Protein AF-A0A962L510-F1 (afdb_monomer_lite)

Radius of gyration: 20.41 Å; chains: 1; bounding box: 42×42×45 Å

Foldseek 3Di:
DPDPDPVVCVPDDPVVVVVVVVVVVVVVLVVCCVVCVVLVHRHNVQDDQQSDWDQDPVRDIDGRCVVPPDPPPPDRVVPPDPDPDDDDDDDD

Sequence (92 aa):
IATHNPRLQKGLVVGNKAMRVMQYCENMNHEVGVIAHSCGVTEPRRLRRHHARMILHEGRTVPLHHIYPEPENARPISLVSDNVKPERVIIN

pLDDT: mean 80.91, std 19.5, range [32.03, 98.19]

Secondary structure (DSSP, 8-state):
-----HHHHTT--HHHHHHHHHHHHHHHHHHHHHHHHHTT-SSGGG--GGG-EEEPTTS-EEEHHHHSPPPTT---GGG--S----------

Structure (mmCIF, N/CA/C/O backbone):
data_AF-A0A962L510-F1
#
_entry.id   AF-A0A962L510-F1
#
loop_
_atom_site.group_PDB
_atom_site.id
_atom_site.type_symbol
_atom_site.label_atom_id
_atom_site.label_alt_id
_atom_site.label_comp_id
_atom_site.label_asym_id
_atom_site.label_entity_id
_atom_site.label_seq_id
_atom_site.pdbx_PDB_ins_code
_atom_site.Cartn_x
_atom_site.Cartn_y
_atom_site.Cartn_z
_atom_site.occupancy
_atom_site.B_iso_or_equiv
_atom_site.auth_seq_id
_atom_site.auth_comp_id
_atom_site.auth_asym_id
_atom_site.auth_atom_id
_atom_site.pdbx_PDB_model_num
ATOM 1 N N . ILE A 1 1 ? -9.627 7.571 18.616 1.00 72.50 1 ILE A N 1
ATOM 2 C CA . ILE A 1 1 ? -9.690 6.097 18.427 1.00 72.50 1 ILE A CA 1
ATOM 3 C C . ILE A 1 1 ? -8.867 5.396 19.508 1.00 72.50 1 ILE A C 1
ATOM 5 O O . ILE A 1 1 ? -9.473 4.698 20.300 1.00 72.50 1 ILE A O 1
ATOM 9 N N . ALA A 1 2 ? -7.555 5.642 19.627 1.00 82.62 2 ALA A N 1
ATOM 10 C CA . ALA A 1 2 ? -6.729 5.099 20.716 1.00 82.62 2 ALA A CA 1
ATOM 11 C C . ALA A 1 2 ? -6.668 6.056 21.929 1.00 82.62 2 ALA A C 1
ATOM 13 O O . ALA A 1 2 ? -5.734 6.838 22.072 1.00 82.62 2 ALA A O 1
ATOM 14 N N . THR A 1 3 ? -7.704 6.073 22.768 1.00 89.62 3 THR A N 1
ATOM 15 C CA . THR A 1 3 ? -7.715 6.844 24.027 1.00 89.62 3 THR A CA 1
ATOM 16 C C . THR A 1 3 ? -8.579 6.140 25.063 1.00 89.62 3 THR A C 1
ATOM 18 O O . THR A 1 3 ? -9.594 5.557 24.694 1.00 89.62 3 THR A O 1
ATOM 21 N N . HIS A 1 4 ? -8.206 6.217 26.342 1.00 89.50 4 HIS A N 1
ATOM 22 C CA . HIS A 1 4 ? -8.993 5.687 27.464 1.00 89.50 4 HIS A CA 1
ATOM 23 C C . HIS A 1 4 ? -9.998 6.705 28.024 1.00 89.50 4 HIS A C 1
ATOM 25 O O . HIS A 1 4 ? -10.805 6.357 28.876 1.00 89.50 4 HIS A O 1
ATOM 31 N N . ASN A 1 5 ? -9.960 7.964 27.569 1.00 92.69 5 ASN A N 1
ATOM 32 C CA . ASN A 1 5 ? -10.865 9.003 28.052 1.00 92.69 5 ASN A CA 1
ATOM 33 C C . ASN A 1 5 ? -12.279 8.802 27.464 1.00 92.69 5 ASN A C 1
ATOM 35 O O . ASN A 1 5 ? -12.455 9.004 26.255 1.00 92.69 5 ASN A O 1
ATOM 39 N N . PRO A 1 6 ? -13.311 8.505 28.283 1.00 89.12 6 PRO A N 1
ATOM 40 C CA . PRO A 1 6 ? -14.657 8.225 27.782 1.00 89.12 6 PRO A CA 1
ATOM 41 C C . PRO A 1 6 ? -15.286 9.400 27.026 1.00 89.12 6 PRO A C 1
ATOM 43 O O . PRO A 1 6 ? -16.075 9.195 26.106 1.00 89.12 6 PRO A O 1
ATOM 46 N N . ARG A 1 7 ? -14.921 10.651 27.353 1.00 89.81 7 ARG A N 1
ATOM 47 C CA . ARG A 1 7 ? -15.432 11.844 26.649 1.00 89.81 7 ARG A CA 1
ATOM 48 C C . ARG A 1 7 ? -14.967 11.882 25.192 1.00 89.81 7 ARG A C 1
ATOM 50 O O . ARG A 1 7 ? -15.730 12.317 24.338 1.00 89.81 7 ARG A O 1
ATOM 57 N N . LEU A 1 8 ? -13.757 11.397 24.915 1.00 88.75 8 LEU A N 1
ATOM 58 C CA . LEU A 1 8 ? -13.154 11.369 23.578 1.00 88.75 8 LEU A CA 1
ATOM 59 C C . LEU A 1 8 ? -13.559 10.131 22.759 1.00 88.75 8 LEU A C 1
ATOM 61 O O . LEU A 1 8 ? -13.386 10.115 21.541 1.00 88.75 8 LEU A O 1
ATOM 65 N N . GLN A 1 9 ? -14.113 9.099 23.403 1.00 89.62 9 GLN A N 1
ATOM 66 C CA . GLN A 1 9 ? -14.613 7.893 22.732 1.00 89.62 9 GLN A CA 1
ATOM 67 C C . GLN A 1 9 ? -16.027 8.068 22.154 1.00 89.62 9 GLN A C 1
ATOM 69 O O . GLN A 1 9 ? -16.396 7.332 21.244 1.00 89.62 9 GLN A O 1
ATOM 74 N N . LYS A 1 10 ? -16.796 9.074 22.608 1.00 84.06 10 LYS A N 1
ATOM 75 C CA . LYS A 1 10 ? -18.188 9.324 22.174 1.00 84.06 10 LYS A CA 1
ATOM 76 C C . LYS A 1 10 ? -18.364 9.504 20.659 1.00 84.06 10 LYS A C 1
ATOM 78 O O . LYS A 1 10 ? -19.448 9.261 20.145 1.00 84.06 10 LYS A O 1
ATOM 83 N N . GLY A 1 11 ? -17.316 9.916 19.941 1.00 85.00 11 GLY A N 1
ATOM 84 C CA . GLY A 1 11 ? -17.340 10.055 18.480 1.00 85.00 11 GLY A CA 1
ATOM 85 C C . GLY A 1 11 ? -17.161 8.742 17.702 1.00 85.00 11 GLY A C 1
ATOM 86 O O . GLY A 1 11 ? -17.271 8.744 16.477 1.00 85.00 11 GLY A O 1
ATOM 87 N N . LEU A 1 12 ? -16.861 7.623 18.372 1.00 86.81 12 LEU A N 1
ATOM 88 C CA . LEU A 1 12 ? -16.653 6.319 17.742 1.00 86.81 12 LEU A CA 1
ATOM 89 C C . LEU A 1 12 ? -17.916 5.458 17.858 1.00 86.81 12 LEU A C 1
ATOM 91 O O . LEU A 1 12 ? -18.098 4.714 18.817 1.00 86.81 12 LEU A O 1
ATOM 95 N N . VAL A 1 13 ? -18.773 5.523 16.841 1.00 90.31 13 VAL A N 1
ATOM 96 C CA . VAL A 1 13 ? -19.930 4.625 16.733 1.00 90.31 13 VAL A CA 1
ATOM 97 C C . VAL A 1 13 ? -19.477 3.300 16.116 1.00 90.31 13 VAL A C 1
ATOM 99 O O . VAL A 1 13 ? -19.197 3.236 14.917 1.00 90.31 13 VAL A O 1
ATOM 102 N N . VAL A 1 14 ? -19.389 2.249 16.938 1.00 87.25 14 VAL A N 1
ATOM 103 C CA . VAL A 1 14 ? -18.796 0.948 16.565 1.00 87.25 14 VAL A CA 1
ATOM 104 C C . VAL A 1 14 ? -19.483 0.320 15.352 1.00 87.25 14 VAL A C 1
ATOM 106 O O . VAL A 1 14 ? -18.793 -0.021 14.396 1.00 87.25 14 VAL A O 1
ATOM 109 N N . GLY A 1 15 ? -20.819 0.236 15.337 1.00 89.56 15 GLY A N 1
ATOM 110 C CA . GLY A 1 15 ? -21.564 -0.358 14.215 1.00 89.56 15 GLY A CA 1
ATOM 111 C C . GLY A 1 15 ? -21.288 0.343 12.880 1.00 89.56 15 GLY A C 1
ATOM 112 O O . GLY A 1 15 ? -20.936 -0.299 11.891 1.00 89.56 15 GLY A O 1
ATOM 113 N N . ASN A 1 16 ? -21.319 1.679 12.877 1.00 89.00 16 ASN A N 1
ATOM 114 C CA . ASN A 1 16 ? -21.009 2.473 11.685 1.00 89.00 16 ASN A CA 1
ATOM 115 C C . ASN A 1 16 ? -19.545 2.312 11.254 1.00 89.00 16 ASN A C 1
ATOM 117 O O . ASN A 1 16 ? -19.247 2.226 10.062 1.00 89.00 16 ASN A O 1
ATOM 121 N N . LYS A 1 17 ? -18.606 2.283 12.208 1.00 89.75 17 LYS A N 1
ATOM 122 C CA . LYS A 1 17 ? -17.184 2.118 11.893 1.00 89.75 17 LYS A CA 1
ATOM 123 C C . LYS A 1 17 ? -16.891 0.724 11.340 1.00 89.75 17 LYS A C 1
ATOM 125 O O . LYS A 1 17 ? -16.103 0.642 10.406 1.00 89.75 17 LYS A O 1
ATOM 130 N N . ALA A 1 18 ? -17.527 -0.325 11.860 1.00 93.12 18 ALA A N 1
ATOM 131 C CA . ALA A 1 18 ? -17.346 -1.699 11.396 1.00 93.12 18 ALA A CA 1
ATOM 132 C C . ALA A 1 18 ? -17.707 -1.843 9.911 1.00 93.12 18 ALA A C 1
ATOM 134 O O . ALA A 1 18 ? -16.869 -2.277 9.124 1.00 93.12 18 ALA A O 1
ATOM 135 N N . MET A 1 19 ? -18.890 -1.364 9.509 1.00 95.88 19 MET A N 1
ATOM 136 C CA . MET A 1 19 ? -19.312 -1.378 8.101 1.00 95.88 19 MET A CA 1
ATOM 137 C C . MET A 1 19 ? -18.364 -0.583 7.202 1.00 95.88 19 MET A C 1
ATOM 139 O O . MET A 1 19 ? -17.986 -1.039 6.127 1.00 95.88 19 MET A O 1
ATOM 143 N N . ARG A 1 20 ? -17.915 0.592 7.657 1.00 95.25 20 ARG A N 1
ATOM 144 C CA . ARG A 1 20 ? -16.957 1.405 6.893 1.00 95.25 20 ARG A CA 1
ATOM 145 C C . ARG A 1 20 ? -15.596 0.732 6.741 1.00 95.25 20 ARG A C 1
ATOM 147 O O . ARG A 1 20 ? -14.963 0.905 5.708 1.00 95.25 20 ARG A O 1
ATOM 154 N N . VAL A 1 21 ? -15.129 0.015 7.762 1.00 95.56 21 VAL A N 1
ATOM 155 C CA . VAL A 1 21 ? -13.863 -0.730 7.704 1.00 95.56 21 VAL A CA 1
ATOM 156 C C . VAL A 1 21 ? 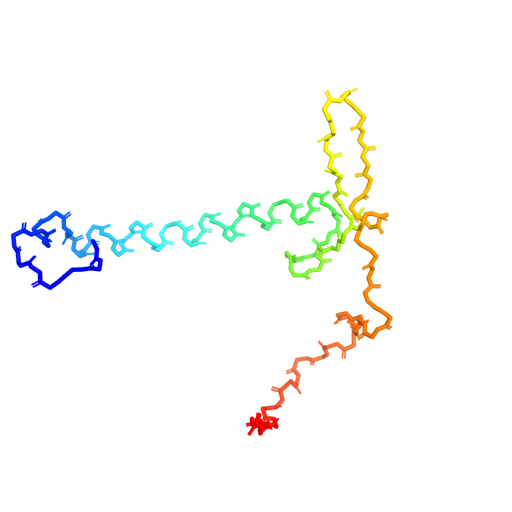-13.987 -1.919 6.753 1.00 95.56 21 VAL A C 1
ATOM 158 O O . VAL A 1 21 ? -13.100 -2.099 5.928 1.00 95.56 21 VAL A O 1
ATOM 161 N N . MET A 1 22 ? -15.097 -2.661 6.805 1.00 97.44 22 MET A N 1
ATOM 162 C CA . MET A 1 22 ? -15.382 -3.741 5.855 1.00 97.44 22 MET A CA 1
ATOM 163 C C . MET A 1 22 ? -15.359 -3.222 4.414 1.00 97.44 22 MET A C 1
ATOM 165 O O . MET A 1 22 ? -14.568 -3.699 3.609 1.00 97.44 22 MET A O 1
ATOM 169 N N . GLN A 1 23 ? -16.149 -2.187 4.110 1.00 97.94 23 GLN A N 1
ATOM 170 C CA . GLN A 1 23 ? -16.214 -1.632 2.756 1.00 97.94 23 GLN A CA 1
ATOM 171 C C . GLN A 1 23 ? -14.863 -1.086 2.287 1.00 97.94 23 GLN A C 1
ATOM 173 O O . GLN A 1 23 ? -14.515 -1.210 1.118 1.00 97.94 23 GLN A O 1
ATOM 178 N N . TYR A 1 24 ? -14.089 -0.484 3.194 1.00 97.38 24 TYR A N 1
ATOM 179 C CA . TYR A 1 24 ? -12.738 -0.037 2.883 1.00 97.38 24 TYR A CA 1
ATOM 180 C C . TYR A 1 24 ? -11.842 -1.209 2.461 1.00 97.38 24 TYR A C 1
ATOM 182 O O . TYR A 1 24 ? -11.169 -1.107 1.441 1.00 97.38 24 TYR A O 1
ATOM 190 N N . CYS A 1 25 ? -11.851 -2.321 3.201 1.00 98.00 25 CYS A N 1
ATOM 191 C CA . CYS A 1 25 ? -11.074 -3.508 2.843 1.00 98.00 25 CYS A CA 1
ATOM 192 C C . CYS A 1 25 ? -11.505 -4.103 1.495 1.00 98.00 25 CYS A C 1
ATOM 194 O O . CYS A 1 25 ? -10.644 -4.365 0.658 1.00 98.00 25 CYS A O 1
ATOM 196 N N . GLU A 1 26 ? -12.810 -4.261 1.262 1.00 98.00 26 GLU A N 1
ATOM 197 C CA . GLU A 1 26 ? -13.346 -4.786 -0.003 1.00 98.00 26 GLU A CA 1
ATOM 198 C C . GLU A 1 26 ? -12.953 -3.908 -1.197 1.00 98.00 26 GLU A C 1
ATOM 200 O O . GLU A 1 26 ? -12.406 -4.399 -2.185 1.00 98.00 26 GLU A O 1
ATOM 205 N N . ASN A 1 27 ? -13.138 -2.590 -1.078 1.00 98.19 27 ASN A N 1
ATOM 206 C CA . ASN A 1 27 ? -12.785 -1.651 -2.141 1.00 98.19 27 ASN A CA 1
ATOM 207 C C . ASN A 1 27 ? -11.277 -1.641 -2.405 1.00 98.19 27 ASN A C 1
ATOM 209 O O . ASN A 1 27 ? -10.860 -1.697 -3.555 1.00 98.19 27 ASN A O 1
ATOM 213 N N . MET A 1 28 ? -10.447 -1.616 -1.357 1.00 97.44 28 MET A N 1
ATOM 214 C CA . MET A 1 28 ? -8.991 -1.669 -1.519 1.00 97.44 28 MET A CA 1
ATOM 215 C C . MET A 1 28 ? -8.552 -2.939 -2.253 1.00 97.44 28 MET A C 1
ATOM 217 O O . MET A 1 28 ? -7.711 -2.864 -3.145 1.00 97.44 28 ME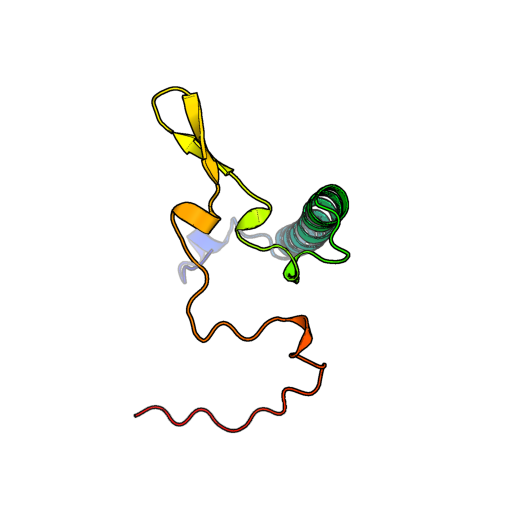T A O 1
ATOM 221 N N . ASN A 1 29 ? -9.128 -4.094 -1.916 1.00 96.62 29 ASN A N 1
ATOM 222 C CA . ASN A 1 29 ? -8.812 -5.350 -2.594 1.00 96.62 29 ASN A CA 1
ATOM 223 C C . ASN A 1 29 ? -9.214 -5.314 -4.074 1.00 96.62 29 ASN A C 1
ATOM 225 O O . ASN A 1 29 ? -8.429 -5.733 -4.926 1.00 96.62 29 ASN A O 1
ATOM 229 N N . HIS A 1 30 ? -10.407 -4.797 -4.378 1.00 97.06 30 HIS A N 1
ATOM 230 C CA . HIS A 1 30 ? -10.902 -4.682 -5.746 1.00 97.06 30 HIS A CA 1
ATOM 231 C C . HIS A 1 30 ? -10.020 -3.762 -6.599 1.00 97.06 30 HIS A C 1
ATOM 233 O O . HIS A 1 30 ? -9.488 -4.194 -7.620 1.00 97.06 30 HIS A O 1
ATOM 239 N N . GLU A 1 31 ? -9.799 -2.526 -6.148 1.00 97.56 31 GLU A N 1
ATOM 240 C CA . GLU A 1 31 ? -9.048 -1.512 -6.897 1.00 97.56 31 GLU A CA 1
ATOM 241 C C . GLU A 1 31 ? -7.595 -1.937 -7.132 1.00 97.56 31 GLU A C 1
ATOM 243 O O . GLU A 1 31 ? -7.075 -1.852 -8.245 1.00 97.56 31 GLU A O 1
ATOM 248 N N . VAL A 1 32 ? -6.929 -2.476 -6.105 1.00 96.31 32 VAL A N 1
ATOM 249 C CA . VAL A 1 32 ? -5.556 -2.975 -6.259 1.00 96.31 32 VAL A CA 1
ATOM 250 C C . VAL A 1 32 ? -5.522 -4.188 -7.202 1.00 96.31 32 VAL A C 1
ATOM 252 O O . VAL A 1 32 ? -4.570 -4.336 -7.970 1.00 96.31 32 VAL A O 1
ATOM 255 N N . GLY A 1 33 ? -6.562 -5.029 -7.202 1.00 96.88 33 GLY A N 1
ATOM 256 C CA . GLY A 1 33 ? -6.730 -6.116 -8.169 1.00 96.88 33 GLY A CA 1
ATOM 257 C C . GLY A 1 33 ? -6.837 -5.623 -9.616 1.00 96.88 33 GLY A C 1
ATOM 258 O O . GLY A 1 33 ? -6.171 -6.166 -10.498 1.00 96.88 33 GLY A O 1
ATOM 259 N N . VAL A 1 34 ? -7.601 -4.554 -9.861 1.00 97.38 34 VAL A N 1
ATOM 260 C CA . VAL A 1 34 ? -7.726 -3.919 -11.186 1.00 97.38 34 VAL A CA 1
ATOM 261 C C . VAL A 1 34 ? -6.377 -3.381 -11.674 1.00 97.38 34 VAL A C 1
ATOM 263 O O . VAL A 1 34 ? -5.990 -3.617 -12.823 1.00 97.38 34 VAL A O 1
ATOM 266 N N . ILE A 1 35 ? -5.617 -2.713 -10.800 1.00 95.19 35 ILE A N 1
ATOM 267 C CA . ILE A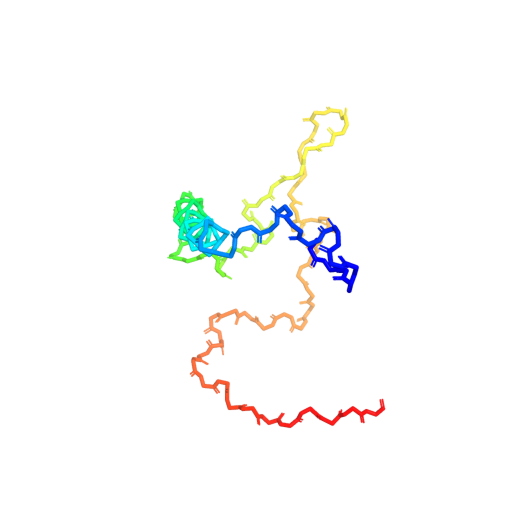 1 35 ? -4.263 -2.226 -11.118 1.00 95.19 35 ILE A CA 1
ATOM 268 C C . ILE A 1 35 ? -3.336 -3.399 -11.456 1.00 95.19 35 ILE A C 1
ATOM 270 O O . ILE A 1 35 ? -2.629 -3.360 -12.461 1.00 95.19 35 ILE A O 1
ATOM 274 N N . ALA A 1 36 ? -3.365 -4.463 -10.651 1.00 94.75 36 ALA A N 1
ATOM 275 C CA . ALA A 1 36 ? -2.555 -5.659 -10.862 1.00 94.75 36 ALA A CA 1
ATOM 276 C C . ALA A 1 36 ? -2.821 -6.291 -12.240 1.00 94.75 36 ALA A C 1
ATOM 278 O O . ALA A 1 36 ? -1.882 -6.543 -12.998 1.00 94.75 36 ALA A O 1
ATOM 279 N N . HIS A 1 37 ? -4.094 -6.455 -12.605 1.00 93.81 37 HIS A N 1
ATOM 280 C CA . HIS A 1 37 ? -4.472 -7.009 -13.903 1.00 93.81 37 HIS A CA 1
ATOM 281 C C . HIS A 1 37 ? -4.053 -6.101 -15.068 1.00 93.81 37 HIS A C 1
ATOM 283 O O . HIS A 1 37 ? -3.556 -6.587 -16.082 1.00 93.81 37 HIS A O 1
ATOM 289 N N . SER A 1 38 ? -4.157 -4.779 -14.893 1.00 94.50 38 SER A N 1
ATOM 290 C CA . SER A 1 38 ? -3.689 -3.788 -15.875 1.00 94.50 38 SER A CA 1
ATOM 291 C C . SER A 1 38 ? -2.174 -3.856 -16.101 1.00 94.50 38 SER A C 1
ATOM 293 O O . SER A 1 38 ? -1.693 -3.609 -17.204 1.00 94.50 38 SER A O 1
ATOM 295 N N . CYS A 1 39 ? -1.410 -4.233 -15.072 1.00 92.62 39 CYS A N 1
ATOM 296 C CA . CYS A 1 39 ? 0.027 -4.488 -15.162 1.00 92.62 39 CYS A CA 1
ATOM 297 C C . CYS A 1 39 ? 0.381 -5.889 -15.703 1.00 92.62 39 CYS A C 1
ATOM 299 O O . CYS A 1 39 ? 1.566 -6.209 -15.785 1.00 92.62 39 CYS A O 1
ATOM 301 N N . GLY A 1 40 ? -0.602 -6.725 -16.057 1.00 92.19 40 GLY A N 1
ATOM 302 C CA . GLY A 1 40 ? -0.387 -8.071 -16.599 1.00 92.19 40 GLY A CA 1
ATOM 303 C C . GLY A 1 40 ? -0.109 -9.154 -15.552 1.00 92.19 40 GLY A C 1
ATOM 304 O O . GLY A 1 40 ? 0.339 -10.243 -15.908 1.00 92.19 40 GLY A O 1
ATOM 305 N N . VAL A 1 41 ? -0.366 -8.889 -14.267 1.00 92.75 41 VAL A N 1
ATOM 306 C CA . VAL A 1 41 ? -0.209 -9.881 -13.194 1.00 92.75 41 VAL A CA 1
ATOM 307 C C . VAL A 1 41 ? -1.564 -10.353 -12.667 1.00 92.75 41 VAL A C 1
ATOM 309 O O . VAL A 1 41 ? -2.538 -9.607 -12.621 1.00 92.75 41 VAL A O 1
ATOM 312 N N . THR A 1 42 ? -1.636 -11.619 -12.255 1.00 91.88 42 THR A N 1
ATOM 313 C CA . THR A 1 42 ? -2.891 -12.256 -11.815 1.00 91.88 42 THR A CA 1
ATOM 314 C C . THR A 1 42 ? -3.335 -11.839 -10.414 1.00 91.88 42 THR A C 1
ATOM 316 O O . THR A 1 42 ? -4.503 -11.990 -10.077 1.00 91.88 42 THR A O 1
ATOM 319 N N . GLU A 1 43 ? -2.419 -11.334 -9.586 1.00 91.88 43 GLU A N 1
ATOM 320 C CA . GLU A 1 43 ? -2.714 -10.879 -8.229 1.00 91.88 43 GLU A CA 1
ATOM 321 C C . GLU A 1 43 ? -1.754 -9.758 -7.787 1.00 91.88 43 GLU A C 1
ATOM 323 O O . GLU A 1 43 ? -0.595 -9.732 -8.221 1.00 91.88 43 GLU A O 1
ATOM 328 N N . PRO A 1 44 ? -2.170 -8.875 -6.859 1.00 91.81 44 PRO A N 1
ATOM 329 C CA . PRO A 1 44 ? -1.346 -7.762 -6.379 1.00 91.81 44 PRO A CA 1
ATOM 330 C C . PRO A 1 44 ? 0.024 -8.153 -5.822 1.00 91.81 44 PRO A C 1
ATOM 332 O O . PRO A 1 44 ? 0.996 -7.424 -5.997 1.00 91.81 44 PRO A O 1
ATOM 335 N N . ARG A 1 45 ? 0.136 -9.322 -5.176 1.00 90.88 45 ARG A N 1
ATOM 336 C CA . ARG A 1 45 ? 1.401 -9.800 -4.583 1.00 90.88 45 ARG A CA 1
ATOM 337 C C . ARG A 1 45 ? 2.492 -10.065 -5.619 1.00 90.88 45 ARG A C 1
ATOM 339 O O . ARG A 1 45 ? 3.665 -10.127 -5.265 1.00 90.88 45 ARG A O 1
ATOM 346 N N . ARG A 1 46 ? 2.119 -10.228 -6.890 1.00 90.62 46 ARG A N 1
ATOM 347 C CA . ARG A 1 46 ? 3.057 -10.440 -7.997 1.00 90.62 46 ARG A CA 1
ATOM 348 C C . ARG A 1 46 ? 3.607 -9.138 -8.577 1.00 90.62 46 ARG A C 1
ATOM 350 O O . ARG A 1 46 ? 4.528 -9.199 -9.389 1.00 90.62 46 ARG A O 1
ATOM 357 N N . LEU A 1 47 ? 3.117 -7.975 -8.139 1.00 90.88 47 LEU A N 1
ATOM 358 C CA . LEU A 1 47 ? 3.692 -6.690 -8.520 1.00 90.88 47 LEU A CA 1
ATOM 359 C C . LEU A 1 47 ? 5.145 -6.587 -8.034 1.00 90.88 47 LEU A C 1
ATOM 361 O O . LEU A 1 47 ? 5.476 -6.766 -6.864 1.00 90.88 47 LEU A O 1
ATOM 365 N N . ARG A 1 48 ? 6.024 -6.291 -8.984 1.00 90.50 48 ARG A N 1
ATOM 366 C CA . ARG A 1 48 ? 7.465 -6.054 -8.808 1.00 90.50 48 ARG A CA 1
ATOM 367 C C . ARG A 1 48 ? 7.846 -4.624 -9.147 1.00 90.50 48 ARG A C 1
ATOM 369 O O . ARG A 1 48 ? 7.131 -3.954 -9.886 1.00 90.50 48 ARG A O 1
ATOM 376 N N . ARG A 1 49 ? 9.036 -4.201 -8.717 1.00 90.62 49 ARG A N 1
ATOM 377 C CA . ARG A 1 49 ? 9.572 -2.851 -8.964 1.00 90.62 49 ARG A CA 1
ATOM 378 C C . ARG A 1 49 ? 9.690 -2.480 -10.449 1.00 90.62 49 ARG A C 1
ATOM 380 O O . ARG A 1 49 ? 9.698 -1.299 -10.773 1.00 90.62 49 ARG A O 1
ATOM 387 N N . HIS A 1 50 ? 9.750 -3.449 -11.365 1.00 90.81 50 HIS A N 1
ATOM 388 C CA . HIS A 1 50 ? 9.742 -3.168 -12.805 1.00 90.81 50 HIS A CA 1
ATOM 389 C C . HIS A 1 50 ? 8.367 -2.742 -13.358 1.00 90.81 50 HIS A C 1
ATOM 391 O O . HIS A 1 50 ? 8.324 -2.175 -14.443 1.00 90.81 50 HIS A O 1
ATOM 397 N N . HIS A 1 51 ? 7.265 -2.934 -12.619 1.00 92.31 51 HIS A N 1
ATOM 398 C CA . HIS A 1 51 ? 5.920 -2.506 -13.040 1.00 92.31 51 HIS A CA 1
ATOM 399 C C . HIS A 1 51 ? 5.632 -1.021 -12.765 1.00 92.31 51 HIS A C 1
ATOM 401 O O . HIS A 1 51 ? 4.585 -0.522 -13.162 1.00 92.31 51 HIS A O 1
ATOM 407 N N . ALA A 1 52 ? 6.523 -0.305 -12.069 1.00 92.56 52 ALA A N 1
ATOM 408 C CA . ALA A 1 52 ? 6.262 1.054 -11.601 1.00 92.56 52 ALA A CA 1
ATOM 409 C C . ALA A 1 52 ? 7.422 2.020 -11.886 1.00 92.56 52 ALA A C 1
ATOM 411 O O . ALA A 1 52 ? 8.597 1.642 -11.963 1.00 92.56 52 ALA A O 1
ATOM 412 N N . ARG A 1 53 ? 7.072 3.303 -12.034 1.00 93.31 53 ARG A N 1
ATOM 413 C CA . ARG A 1 53 ? 7.991 4.416 -12.308 1.00 93.31 53 ARG A CA 1
ATOM 414 C C . ARG A 1 53 ? 7.742 5.548 -11.315 1.00 93.31 53 ARG A C 1
ATOM 416 O O . ARG A 1 53 ? 6.602 5.796 -10.940 1.00 93.31 53 ARG A O 1
ATOM 423 N N . MET A 1 54 ? 8.803 6.247 -10.926 1.00 91.25 54 MET A N 1
ATOM 424 C CA . MET A 1 54 ? 8.743 7.427 -10.066 1.00 91.25 54 MET A CA 1
ATOM 425 C C . MET A 1 54 ? 8.915 8.693 -10.907 1.00 91.25 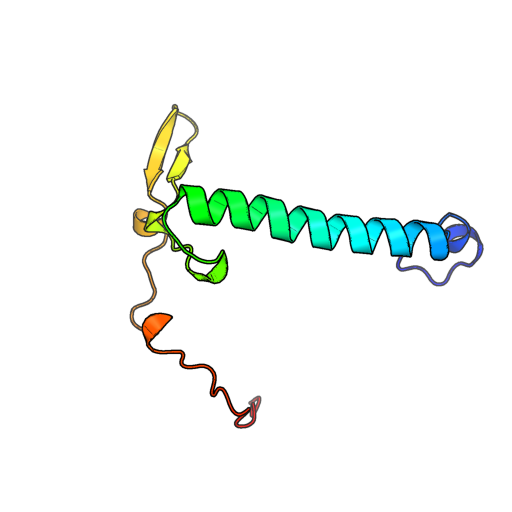54 MET A C 1
ATOM 427 O O . MET A 1 54 ? 9.818 8.754 -11.744 1.00 91.25 54 MET A O 1
ATOM 431 N N . ILE A 1 55 ? 8.054 9.687 -10.689 1.00 90.94 55 ILE A N 1
ATOM 432 C CA . ILE A 1 55 ? 8.146 11.008 -11.322 1.00 90.94 55 ILE A CA 1
ATOM 433 C C . ILE A 1 55 ? 9.039 11.895 -10.447 1.00 90.94 55 ILE A C 1
ATOM 435 O O . ILE A 1 55 ? 8.793 12.039 -9.252 1.00 90.94 55 ILE A O 1
ATOM 439 N N . LEU A 1 56 ? 10.088 12.465 -11.038 1.00 86.12 56 LEU A N 1
ATOM 440 C CA . LEU A 1 56 ? 11.038 13.368 -10.383 1.00 86.12 56 LEU A CA 1
ATOM 441 C C . LEU A 1 56 ? 10.657 14.838 -10.615 1.00 86.12 56 LEU A C 1
ATOM 443 O O . LEU A 1 56 ? 9.831 15.154 -11.470 1.00 86.12 56 LEU A O 1
ATOM 447 N N . HIS A 1 57 ? 11.309 15.742 -9.878 1.00 80.88 57 HIS A N 1
ATOM 448 C CA . HIS A 1 57 ? 11.003 17.182 -9.829 1.00 80.88 57 HIS A CA 1
ATOM 449 C C . HIS A 1 57 ? 11.098 17.915 -11.185 1.00 80.88 57 HIS A C 1
ATOM 451 O O . HIS A 1 57 ? 10.549 18.996 -11.346 1.00 80.88 57 HIS A O 1
ATOM 457 N N . GLU A 1 58 ? 11.751 17.310 -12.179 1.00 84.69 58 GLU A N 1
ATOM 458 C CA . GLU A 1 58 ? 11.955 17.868 -13.525 1.00 84.69 58 GLU A CA 1
ATOM 459 C C . GLU A 1 58 ? 11.085 17.178 -14.595 1.00 84.69 58 GLU A C 1
ATOM 461 O O . GLU A 1 58 ? 11.415 17.186 -15.778 1.00 84.69 58 GLU A O 1
ATOM 466 N N . GLY A 1 59 ? 10.024 16.468 -14.195 1.00 80.62 59 GLY A N 1
ATOM 467 C CA . GLY A 1 59 ? 9.157 15.722 -15.121 1.00 80.62 59 GLY A CA 1
ATOM 468 C C . GLY A 1 59 ? 9.795 14.456 -15.708 1.00 80.62 59 GLY A C 1
ATOM 469 O O . GLY A 1 59 ? 9.165 13.728 -16.474 1.00 80.62 59 GLY A O 1
ATOM 470 N N . ARG A 1 60 ? 11.038 14.143 -15.326 1.00 83.62 60 ARG A N 1
ATOM 471 C CA . ARG A 1 60 ? 11.701 12.885 -15.681 1.00 83.62 60 ARG A CA 1
ATOM 472 C C . ARG A 1 60 ? 11.069 11.725 -14.920 1.00 83.62 60 ARG A C 1
ATOM 474 O O . ARG A 1 60 ? 10.731 11.854 -13.746 1.00 83.62 60 ARG A O 1
ATOM 481 N N . THR A 1 61 ? 10.959 10.570 -15.574 1.00 88.38 61 THR A N 1
ATOM 482 C CA . THR A 1 61 ? 10.476 9.341 -14.933 1.00 88.38 61 THR A CA 1
ATOM 483 C C . THR A 1 61 ? 11.586 8.306 -14.859 1.00 88.38 61 THR A C 1
ATOM 485 O O . THR A 1 61 ? 12.229 8.012 -15.868 1.00 88.38 61 THR A O 1
ATOM 488 N N . VAL A 1 62 ? 11.795 7.721 -13.681 1.00 89.00 62 VAL A N 1
ATOM 489 C CA . VAL A 1 62 ? 12.803 6.674 -13.469 1.00 89.00 62 VAL A CA 1
ATOM 490 C C . VAL A 1 62 ? 12.114 5.379 -13.028 1.00 89.00 62 VAL A C 1
ATOM 492 O O . VAL A 1 62 ? 11.247 5.423 -12.151 1.00 89.00 62 VAL A O 1
ATOM 495 N N . PRO A 1 63 ? 12.448 4.219 -13.627 1.00 91.44 63 PRO A N 1
ATOM 496 C CA . PRO A 1 63 ? 11.930 2.930 -13.177 1.00 91.44 63 PRO A CA 1
ATOM 497 C C . PRO A 1 63 ? 12.319 2.631 -11.724 1.00 91.44 63 PRO A C 1
ATOM 499 O O . PRO A 1 63 ? 13.478 2.812 -11.349 1.00 91.44 63 PRO A O 1
ATOM 502 N N . LEU A 1 64 ? 11.397 2.094 -10.917 1.00 90.69 64 LEU A N 1
ATOM 503 C CA . LEU A 1 64 ? 11.708 1.788 -9.512 1.00 90.69 64 LEU A CA 1
ATOM 504 C C . LEU A 1 64 ? 12.786 0.711 -9.360 1.00 90.69 64 LEU A C 1
ATOM 506 O O . LEU A 1 64 ? 13.557 0.781 -8.411 1.00 90.69 64 LEU A O 1
ATOM 510 N N . HIS A 1 65 ? 12.886 -0.246 -10.286 1.00 89.94 65 HIS A N 1
ATOM 511 C CA . HIS A 1 65 ? 13.919 -1.290 -10.232 1.00 89.94 65 HIS A CA 1
ATOM 512 C C . HIS A 1 65 ? 15.353 -0.769 -10.451 1.00 89.94 65 HIS A C 1
ATOM 514 O O . HIS A 1 65 ? 16.298 -1.454 -10.077 1.00 89.94 65 HIS A O 1
ATOM 520 N N . HIS A 1 66 ? 15.528 0.429 -11.026 1.00 88.50 66 HIS A N 1
ATOM 521 C CA . HIS A 1 66 ? 16.843 1.075 -11.123 1.00 88.50 66 HIS A CA 1
ATOM 522 C C . HIS A 1 66 ? 17.246 1.744 -9.803 1.00 88.50 66 HIS A C 1
ATOM 524 O O . HIS A 1 66 ? 18.410 1.709 -9.424 1.00 88.50 66 HIS A O 1
ATOM 530 N N . ILE A 1 67 ? 16.286 2.370 -9.114 1.00 89.12 67 ILE A N 1
ATOM 531 C CA . ILE A 1 67 ? 16.530 3.088 -7.851 1.00 89.12 67 ILE A CA 1
ATOM 532 C C . ILE A 1 67 ? 16.640 2.098 -6.688 1.00 89.12 67 ILE A C 1
ATOM 534 O O . ILE A 1 67 ? 17.451 2.267 -5.782 1.00 89.12 67 ILE A O 1
ATOM 538 N N . TYR A 1 68 ? 15.817 1.054 -6.728 1.00 87.69 68 TYR A N 1
ATOM 539 C CA . TYR A 1 68 ? 15.736 0.010 -5.723 1.00 87.69 68 TYR A CA 1
ATOM 540 C C . TYR A 1 68 ? 15.906 -1.342 -6.425 1.00 87.69 68 TYR A C 1
ATOM 542 O O . TYR A 1 68 ? 14.912 -1.935 -6.844 1.00 87.69 68 TYR A O 1
ATOM 550 N N . PRO A 1 69 ? 17.138 -1.837 -6.612 1.00 86.44 69 PRO A N 1
ATOM 551 C CA . PRO A 1 69 ? 17.342 -3.168 -7.168 1.00 86.44 69 PRO A CA 1
ATOM 552 C C . PRO A 1 69 ? 16.739 -4.238 -6.247 1.00 86.44 69 PRO A C 1
ATOM 554 O O . PRO A 1 69 ? 16.596 -4.045 -5.035 1.00 86.44 69 PRO A O 1
ATOM 557 N N . GLU A 1 70 ? 16.350 -5.374 -6.827 1.00 81.12 70 GLU A N 1
ATOM 558 C CA . GLU A 1 70 ? 15.972 -6.535 -6.022 1.00 81.12 70 GLU A CA 1
ATOM 559 C C . GLU A 1 70 ? 17.191 -6.985 -5.199 1.00 81.12 70 GLU A C 1
ATOM 561 O O . GLU A 1 70 ? 18.300 -7.020 -5.739 1.00 81.12 70 GLU A O 1
ATOM 566 N N . PRO A 1 71 ? 17.031 -7.306 -3.902 1.00 79.31 71 PRO A N 1
ATOM 567 C CA . PRO A 1 71 ? 18.142 -7.840 -3.129 1.00 79.31 71 PRO A CA 1
ATOM 568 C C . PRO A 1 71 ? 18.599 -9.165 -3.748 1.00 79.31 71 PRO A C 1
ATOM 570 O O . PRO A 1 71 ? 17.771 -9.948 -4.206 1.00 79.31 71 PRO A O 1
ATOM 573 N N . GLU A 1 72 ? 19.903 -9.438 -3.721 1.00 70.19 72 GLU A N 1
ATOM 574 C CA . GLU A 1 72 ? 20.511 -10.644 -4.314 1.00 70.19 72 GLU A CA 1
ATOM 575 C C . GLU A 1 72 ? 19.867 -11.948 -3.799 1.00 70.19 72 GLU A C 1
ATOM 577 O O . GLU A 1 72 ? 19.727 -12.923 -4.530 1.00 70.19 72 GLU A O 1
ATOM 582 N N . ASN A 1 73 ? 19.349 -11.915 -2.566 1.00 68.94 73 ASN A N 1
ATOM 583 C CA . ASN A 1 73 ? 18.654 -13.026 -1.911 1.00 68.94 73 ASN A CA 1
ATOM 584 C C . ASN A 1 73 ? 17.116 -12.966 -2.020 1.00 68.94 73 ASN A C 1
ATOM 586 O O . ASN A 1 73 ? 16.413 -13.652 -1.269 1.00 68.94 73 ASN A O 1
ATOM 590 N N . ALA A 1 74 ? 16.556 -12.138 -2.907 1.00 64.44 74 ALA A N 1
ATOM 591 C CA . ALA A 1 74 ? 15.120 -12.103 -3.158 1.00 64.44 74 ALA A CA 1
ATOM 592 C C . ALA A 1 74 ? 14.677 -13.438 -3.762 1.00 64.44 74 ALA A C 1
ATOM 594 O O . ALA A 1 74 ? 14.833 -13.679 -4.958 1.00 64.44 74 ALA A O 1
ATOM 595 N N . ARG A 1 75 ? 14.076 -14.312 -2.947 1.00 59.31 75 ARG A N 1
ATOM 596 C CA . ARG A 1 75 ? 13.436 -15.520 -3.472 1.00 59.31 75 ARG A CA 1
ATOM 597 C C . ARG A 1 75 ? 12.354 -15.094 -4.475 1.00 59.31 75 ARG A C 1
ATOM 599 O O . ARG A 1 75 ? 11.455 -14.326 -4.107 1.00 59.31 75 ARG A O 1
ATOM 606 N N . PRO A 1 76 ? 12.405 -15.547 -5.740 1.00 56.47 76 PRO A N 1
ATOM 607 C CA . PRO A 1 76 ? 11.324 -15.275 -6.669 1.00 56.47 76 PRO A CA 1
ATOM 608 C C . PRO A 1 76 ? 10.043 -15.904 -6.109 1.00 56.47 76 PRO A C 1
ATOM 610 O O . PRO A 1 76 ? 10.046 -17.041 -5.647 1.00 56.47 76 PRO A O 1
ATOM 613 N N . ILE A 1 77 ? 8.939 -15.151 -6.126 1.00 55.62 77 ILE A N 1
ATOM 614 C CA . ILE A 1 77 ? 7.637 -15.577 -5.578 1.00 55.62 77 ILE A CA 1
ATOM 615 C C . ILE A 1 77 ? 7.139 -16.859 -6.267 1.00 55.62 77 ILE A C 1
ATOM 617 O O . ILE A 1 77 ? 6.405 -17.626 -5.662 1.00 55.62 77 ILE A O 1
ATOM 621 N N . SER A 1 78 ? 7.606 -17.158 -7.485 1.00 50.91 78 SER A N 1
ATOM 622 C CA . SER A 1 78 ? 7.354 -18.433 -8.167 1.00 50.91 78 SER A CA 1
ATOM 623 C C . SER A 1 78 ? 7.943 -19.667 -7.464 1.00 50.91 78 SER A C 1
ATOM 625 O O . SER A 1 78 ? 7.555 -20.776 -7.807 1.00 50.91 78 SER A O 1
ATOM 627 N N . LEU A 1 79 ? 8.854 -19.498 -6.496 1.00 49.69 79 LEU A N 1
ATOM 628 C CA . LEU A 1 79 ? 9.389 -20.568 -5.641 1.00 49.69 79 LEU A CA 1
ATOM 629 C C . LEU A 1 79 ? 8.738 -20.608 -4.248 1.00 49.69 79 LEU A C 1
ATOM 631 O O . LEU A 1 79 ? 9.076 -21.466 -3.436 1.00 49.69 79 LEU A O 1
ATOM 635 N N . VAL A 1 80 ? 7.808 -19.696 -3.951 1.00 53.75 80 VAL A N 1
ATOM 636 C CA . VAL A 1 80 ? 7.011 -19.730 -2.720 1.00 53.75 80 VAL A CA 1
ATOM 637 C C . VAL A 1 80 ? 5.741 -20.523 -3.022 1.00 53.75 80 VAL A C 1
ATOM 639 O O . VAL A 1 80 ? 4.670 -19.959 -3.206 1.00 53.75 80 VAL A O 1
ATOM 642 N N . SER A 1 81 ? 5.870 -21.847 -3.148 1.00 42.97 81 SER A N 1
ATOM 643 C CA . SER A 1 81 ? 4.707 -22.741 -3.079 1.00 42.97 81 SER A CA 1
ATOM 644 C C . SER A 1 81 ? 4.046 -22.595 -1.706 1.00 42.97 81 SER A C 1
ATOM 646 O O . SER A 1 81 ? 4.770 -22.441 -0.721 1.00 42.97 81 SER A O 1
ATOM 648 N N . ASP A 1 82 ? 2.717 -22.704 -1.646 1.00 48.72 82 ASP A N 1
ATOM 649 C CA . ASP A 1 82 ? 1.806 -22.520 -0.497 1.00 48.72 82 ASP A CA 1
ATOM 650 C C . ASP A 1 82 ? 2.036 -23.435 0.738 1.00 48.72 82 ASP A C 1
ATOM 652 O O . ASP A 1 82 ? 1.104 -23.804 1.445 1.00 48.72 82 ASP A O 1
ATOM 656 N N . ASN A 1 83 ? 3.278 -23.807 1.048 1.00 42.69 83 ASN A N 1
ATOM 657 C CA . ASN A 1 83 ? 3.678 -24.631 2.189 1.00 42.69 83 ASN A CA 1
ATOM 658 C C . ASN A 1 83 ? 4.724 -23.926 3.068 1.00 42.69 83 ASN A C 1
ATOM 660 O O . ASN A 1 83 ? 5.762 -24.489 3.418 1.00 42.69 83 ASN A O 1
ATOM 664 N N . VAL A 1 84 ? 4.447 -22.686 3.478 1.00 46.28 84 VAL A N 1
ATOM 665 C CA . VAL A 1 84 ? 5.181 -22.075 4.596 1.00 46.28 84 VAL A CA 1
ATOM 666 C C . VAL A 1 84 ? 4.634 -22.662 5.903 1.00 46.28 84 VAL A C 1
ATOM 668 O O . VAL A 1 84 ? 3.716 -22.117 6.513 1.00 46.28 84 VAL A O 1
ATOM 671 N N . LYS A 1 85 ? 5.187 -23.803 6.338 1.00 40.03 85 LYS A N 1
ATOM 672 C CA . LYS A 1 85 ? 5.088 -24.237 7.742 1.00 40.03 85 LYS A CA 1
ATOM 673 C C . LYS A 1 85 ? 5.890 -23.256 8.611 1.00 40.03 85 LYS A C 1
ATOM 675 O O . LYS A 1 85 ? 7.002 -22.894 8.225 1.00 40.03 85 LYS A O 1
ATOM 680 N N . PRO A 1 86 ? 5.378 -22.827 9.777 1.00 38.22 86 PRO A N 1
ATOM 681 C CA . PRO A 1 86 ? 6.088 -21.885 10.629 1.00 38.22 86 PRO A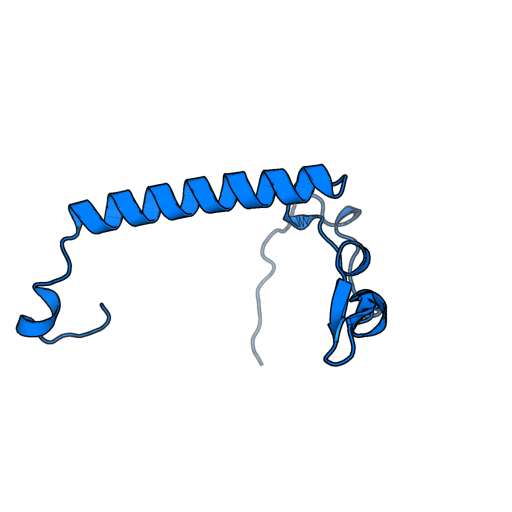 CA 1
ATOM 682 C C . PRO A 1 86 ? 7.196 -22.615 11.397 1.00 38.22 86 PRO A C 1
ATOM 684 O O . PRO A 1 86 ? 6.978 -23.140 12.489 1.00 38.22 86 PRO A O 1
ATOM 687 N N . GLU A 1 87 ? 8.404 -22.650 10.845 1.00 40.12 87 GLU A N 1
ATOM 688 C CA . GLU A 1 87 ? 9.586 -23.016 11.622 1.00 40.12 87 GLU A CA 1
ATOM 689 C C . GLU A 1 87 ? 10.083 -21.784 12.386 1.00 40.12 87 GLU A C 1
ATOM 691 O O . GLU A 1 87 ? 10.740 -20.903 11.846 1.00 40.12 87 GLU A O 1
ATOM 696 N N . ARG A 1 88 ? 9.626 -21.720 13.643 1.00 34.97 88 ARG A N 1
ATOM 697 C CA . ARG A 1 88 ? 10.154 -20.994 14.813 1.00 34.97 88 ARG A CA 1
ATOM 698 C C . ARG A 1 88 ? 11.122 -19.839 14.524 1.00 34.97 88 ARG A C 1
ATOM 700 O O . ARG A 1 88 ? 12.292 -20.038 14.219 1.00 34.97 88 ARG A O 1
ATOM 707 N N . VAL A 1 89 ? 10.654 -18.629 14.814 1.00 33.09 89 VAL A N 1
ATOM 708 C CA . VAL A 1 89 ? 11.508 -17.451 14.992 1.00 33.09 89 VAL A CA 1
ATOM 709 C C . VAL A 1 89 ? 12.191 -17.556 16.360 1.00 33.09 89 VAL A C 1
ATOM 711 O O . VAL A 1 89 ? 11.536 -17.405 17.389 1.00 33.09 89 VAL A O 1
ATOM 714 N N . ILE A 1 90 ? 13.496 -17.836 16.374 1.00 32.03 90 ILE A N 1
ATOM 715 C CA . ILE A 1 90 ? 14.358 -17.590 17.537 1.00 32.03 90 ILE A CA 1
ATOM 716 C C . ILE A 1 90 ? 14.874 -16.157 17.394 1.00 32.03 90 ILE A C 1
ATOM 718 O O . ILE A 1 90 ? 15.561 -15.837 16.425 1.00 3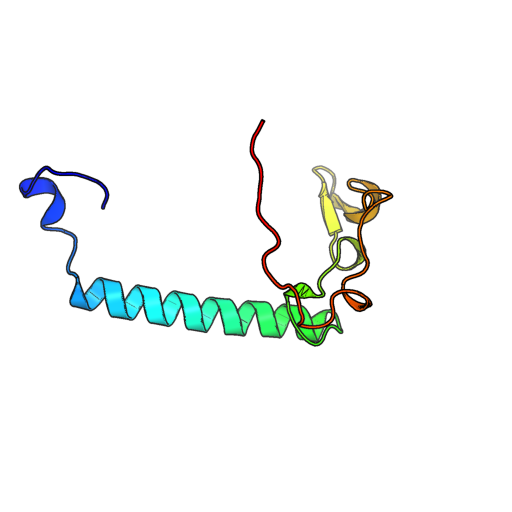2.03 90 ILE A O 1
ATOM 722 N N . ILE A 1 91 ? 14.488 -15.297 18.333 1.00 32.81 91 ILE A N 1
ATOM 723 C CA . ILE A 1 91 ? 15.050 -13.954 18.498 1.00 32.81 91 ILE A CA 1
ATOM 724 C C . ILE A 1 91 ? 16.312 -14.120 19.350 1.00 32.81 91 ILE A C 1
ATOM 726 O O . ILE A 1 91 ? 16.226 -14.706 20.430 1.00 32.81 91 ILE A O 1
ATOM 730 N N . ASN A 1 92 ? 17.452 -13.643 18.848 1.00 36.56 92 ASN A N 1
ATOM 731 C CA . ASN A 1 92 ? 18.641 -13.375 19.661 1.00 36.56 92 ASN A CA 1
ATOM 732 C C . ASN A 1 92 ? 18.571 -11.933 20.166 1.00 36.56 92 ASN A C 1
ATOM 734 O O . ASN A 1 92 ? 18.179 -11.069 19.345 1.00 36.56 92 ASN A O 1
#